Protein AF-A0A965BBX0-F1 (afdb_monomer)

Secondary structure (DSSP, 8-state):
-----GGGGGGSSHHHHHHT--STT--SHHHHHHHHHHHHHHHHHHHHHH--

Radius of gyration: 18.12 Å; Cα contacts (8 Å, |Δi|>4): 28; chains: 1; bounding box: 42×13×51 Å

Sequence (52 aa):
SADLIPSVRDVLAVSGSVAARDARGGTAPQRVAEQLAKVRETTAALRLTLQP

Mean predicted aligned error: 4.27 Å

pLDDT: mean 94.91, std 8.79, range [61.34, 98.88]

Structure (mmCIF, N/CA/C/O backbone):
data_AF-A0A965BBX0-F1
#
_entry.id   AF-A0A965BBX0-F1
#
loop_
_atom_site.group_PDB
_atom_site.id
_atom_site.type_symbol
_atom_site.label_atom_id
_atom_site.label_alt_id
_atom_site.label_comp_id
_atom_site.label_asym_id
_atom_site.label_entity_id
_atom_site.label_seq_id
_atom_site.pdbx_PDB_ins_code
_atom_site.Cartn_x
_atom_site.Cartn_y
_atom_site.Cartn_z
_atom_site.occupancy
_atom_site.B_iso_or_equiv
_atom_site.auth_seq_id
_atom_site.auth_comp_id
_atom_site.auth_asym_id
_atom_site.auth_atom_id
_atom_site.pdbx_PDB_model_num
ATOM 1 N N . SER A 1 1 ? 24.048 6.942 -21.787 1.00 61.34 1 SER A N 1
ATOM 2 C CA . SER A 1 1 ? 22.733 6.271 -21.687 1.00 61.34 1 SER A CA 1
ATOM 3 C C . SER A 1 1 ? 22.738 4.810 -22.141 1.00 61.34 1 SER A C 1
ATOM 5 O O . SER A 1 1 ? 21.662 4.280 -22.380 1.00 61.34 1 SER A O 1
ATOM 7 N N . ALA A 1 2 ? 23.896 4.141 -22.250 1.00 62.62 2 ALA A N 1
ATOM 8 C CA . ALA A 1 2 ? 23.980 2.755 -22.731 1.00 62.62 2 ALA A CA 1
ATOM 9 C C . ALA A 1 2 ? 23.879 1.698 -21.608 1.00 62.62 2 ALA A C 1
ATOM 11 O O . ALA A 1 2 ? 23.848 0.510 -21.901 1.00 62.62 2 ALA A O 1
ATOM 12 N N . ASP A 1 3 ? 23.774 2.122 -20.344 1.00 81.94 3 ASP A N 1
ATOM 13 C CA . ASP A 1 3 ? 23.897 1.234 -19.175 1.00 81.94 3 ASP A CA 1
ATOM 14 C C . ASP A 1 3 ? 22.550 0.784 -18.577 1.00 81.94 3 ASP A C 1
ATOM 16 O O . ASP A 1 3 ? 22.507 0.198 -17.496 1.00 81.94 3 ASP A O 1
ATOM 20 N N . LEU A 1 4 ? 21.424 1.065 -19.244 1.00 89.69 4 LEU A N 1
ATOM 21 C CA . LEU A 1 4 ? 20.113 0.597 -18.786 1.00 89.69 4 LEU A CA 1
ATOM 22 C C . LEU A 1 4 ? 19.866 -0.828 -19.278 1.00 89.69 4 LEU A C 1
ATOM 24 O O . LEU A 1 4 ? 19.717 -1.078 -20.475 1.00 89.69 4 LEU A O 1
ATOM 28 N N . ILE A 1 5 ? 19.771 -1.756 -18.332 1.00 92.44 5 ILE A N 1
ATOM 29 C CA . ILE A 1 5 ? 19.391 -3.138 -18.614 1.00 92.44 5 ILE A CA 1
ATOM 30 C C . ILE A 1 5 ? 17.907 -3.234 -19.015 1.00 92.44 5 ILE A C 1
ATOM 32 O O . ILE A 1 5 ? 17.095 -2.413 -18.574 1.00 92.44 5 ILE A O 1
ATOM 36 N N . PRO A 1 6 ? 17.510 -4.243 -19.816 1.00 93.88 6 PRO A N 1
ATOM 37 C CA . PRO A 1 6 ? 16.130 -4.384 -20.286 1.00 93.88 6 PRO A CA 1
ATOM 38 C C . PRO A 1 6 ? 15.059 -4.369 -19.182 1.00 93.88 6 PRO A C 1
ATOM 40 O O . PRO A 1 6 ? 13.975 -3.838 -19.421 1.00 93.88 6 PRO A O 1
ATOM 43 N N . SER A 1 7 ? 15.367 -4.871 -17.978 1.00 92.06 7 SER A N 1
ATOM 44 C CA . SER A 1 7 ? 14.435 -4.924 -16.836 1.00 92.06 7 SER A CA 1
ATOM 45 C C . SER A 1 7 ? 14.018 -3.554 -16.294 1.00 92.06 7 SER A C 1
ATOM 47 O O . SER A 1 7 ? 13.026 -3.448 -15.584 1.00 92.06 7 SER A O 1
ATOM 49 N N . VAL A 1 8 ? 14.695 -2.463 -16.673 1.00 94.50 8 VAL A N 1
ATOM 50 C CA . VAL A 1 8 ? 14.225 -1.103 -16.353 1.00 94.50 8 VAL A CA 1
ATOM 51 C C . VAL A 1 8 ? 12.815 -0.866 -16.904 1.00 94.50 8 VAL A C 1
ATOM 53 O O . VAL A 1 8 ? 12.035 -0.137 -16.299 1.00 94.50 8 VAL A O 1
ATOM 56 N N . ARG A 1 9 ? 12.449 -1.518 -18.016 1.00 95.00 9 ARG A N 1
ATOM 57 C CA . ARG A 1 9 ? 11.110 -1.405 -18.613 1.00 95.00 9 ARG A CA 1
ATOM 58 C C . ARG A 1 9 ? 9.999 -1.896 -17.683 1.00 95.00 9 ARG A C 1
ATOM 60 O O . ARG A 1 9 ? 8.889 -1.377 -17.783 1.00 95.00 9 ARG A O 1
ATOM 67 N N . ASP A 1 10 ? 10.305 -2.796 -16.749 1.00 96.06 10 ASP A N 1
ATOM 68 C CA . ASP A 1 10 ? 9.330 -3.378 -15.821 1.00 96.06 10 ASP A CA 1
ATOM 69 C C . ASP A 1 10 ? 8.724 -2.331 -14.876 1.00 96.06 10 ASP A C 1
ATOM 71 O O . ASP A 1 10 ? 7.622 -2.527 -14.373 1.00 96.06 10 ASP A O 1
ATOM 75 N N . VAL A 1 11 ? 9.396 -1.190 -14.669 1.00 97.38 11 VAL A N 1
ATOM 76 C CA . VAL A 1 11 ? 8.930 -0.102 -13.788 1.00 97.38 11 VAL A CA 1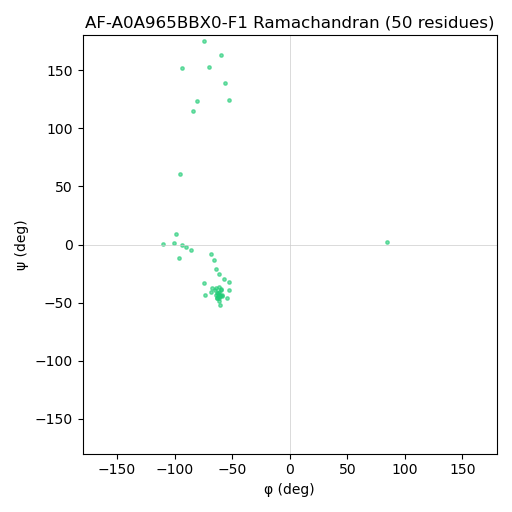
ATOM 77 C C . VAL A 1 11 ? 8.495 1.167 -14.528 1.00 97.38 11 VAL A C 1
ATOM 79 O O . VAL A 1 11 ? 8.083 2.130 -13.885 1.00 97.38 11 VAL A O 1
ATOM 82 N N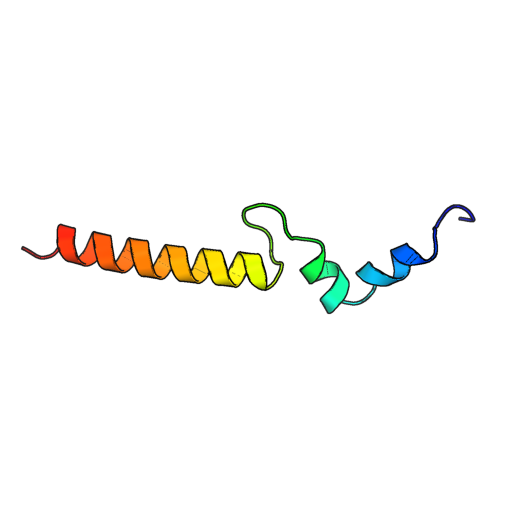 . LEU A 1 12 ? 8.553 1.189 -15.866 1.00 96.81 12 LEU A N 1
ATOM 83 C CA . LEU A 1 12 ? 8.181 2.365 -16.672 1.00 96.81 12 LEU A CA 1
ATOM 84 C C . LEU A 1 12 ? 6.682 2.447 -16.999 1.00 96.81 12 LEU A C 1
ATOM 86 O O . LEU A 1 12 ? 6.226 3.440 -17.562 1.00 96.81 12 LEU A O 1
ATOM 90 N N . ALA A 1 13 ? 5.902 1.433 -16.623 1.00 97.44 13 ALA A N 1
ATOM 91 C CA . ALA A 1 13 ? 4.446 1.510 -16.572 1.00 97.44 13 ALA A CA 1
ATOM 92 C C . ALA A 1 13 ? 3.985 1.894 -15.158 1.00 97.44 13 ALA A C 1
ATOM 94 O O . ALA A 1 13 ? 4.632 1.542 -14.174 1.00 97.44 13 ALA A O 1
ATOM 95 N N . VAL A 1 14 ? 2.823 2.545 -15.035 1.00 98.44 14 VAL A N 1
ATOM 96 C CA . VAL A 1 14 ? 2.247 2.911 -13.724 1.00 98.44 14 VAL A CA 1
ATOM 97 C C . VAL A 1 14 ? 2.109 1.688 -12.813 1.00 98.44 14 VAL A C 1
ATOM 99 O O . VAL A 1 14 ? 2.522 1.734 -11.657 1.00 98.44 14 VAL A O 1
ATOM 102 N N . SER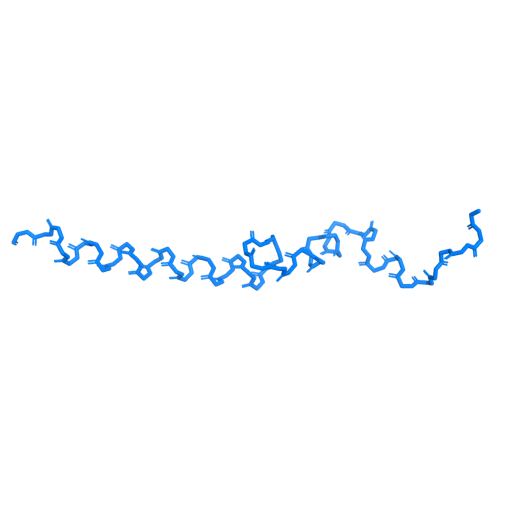 A 1 15 ? 1.584 0.578 -13.337 1.00 98.06 15 SER A N 1
ATOM 103 C CA . SER A 1 15 ? 1.445 -0.679 -12.591 1.00 98.06 15 SER A CA 1
ATOM 104 C C . SER A 1 15 ? 2.789 -1.198 -12.075 1.00 98.06 15 SER A C 1
ATOM 106 O O . SER A 1 15 ? 2.894 -1.552 -10.903 1.00 98.06 15 SER A O 1
ATOM 108 N N . GLY A 1 16 ? 3.823 -1.175 -12.918 1.00 98.31 16 GLY A N 1
ATOM 109 C CA . GLY A 1 16 ? 5.189 -1.556 -12.563 1.00 98.31 16 GLY A CA 1
ATOM 110 C C . GLY A 1 16 ? 5.808 -0.648 -11.502 1.00 98.31 16 GLY A C 1
ATOM 111 O O . GLY A 1 16 ? 6.335 -1.121 -10.496 1.00 98.31 16 GLY A O 1
ATOM 112 N N . SER A 1 17 ? 5.667 0.669 -11.671 1.00 98.44 17 SER A N 1
ATOM 113 C CA . SER A 1 17 ? 6.135 1.661 -10.699 1.00 98.44 17 SER A CA 1
ATOM 114 C C . SER A 1 17 ? 5.478 1.483 -9.331 1.00 98.44 17 SER A C 1
ATOM 116 O O . SER A 1 17 ? 6.142 1.688 -8.317 1.00 98.44 17 SER A O 1
ATOM 118 N N . VAL A 1 18 ? 4.185 1.151 -9.282 1.00 98.62 18 VAL A N 1
ATOM 119 C CA . VAL A 1 18 ? 3.459 0.916 -8.025 1.00 98.62 18 VAL A CA 1
ATOM 120 C C . VAL A 1 18 ? 3.874 -0.418 -7.402 1.00 98.62 18 VAL A C 1
ATOM 122 O O . VAL A 1 18 ? 4.137 -0.472 -6.203 1.00 98.62 18 VAL A O 1
ATOM 125 N N . ALA A 1 19 ? 3.993 -1.481 -8.202 1.00 98.50 19 ALA A N 1
ATOM 126 C CA . ALA A 1 19 ? 4.402 -2.802 -7.727 1.00 98.50 19 ALA A CA 1
ATOM 127 C C . ALA A 1 19 ? 5.809 -2.804 -7.107 1.00 98.50 19 ALA A C 1
ATOM 129 O O . ALA A 1 19 ? 6.019 -3.464 -6.095 1.00 98.50 19 ALA A O 1
ATOM 130 N N . ALA A 1 20 ? 6.741 -2.015 -7.650 1.00 98.19 20 ALA A N 1
ATOM 131 C CA . ALA A 1 20 ? 8.111 -1.898 -7.142 1.00 98.19 20 ALA A CA 1
ATOM 132 C C . ALA A 1 20 ? 8.228 -1.209 -5.765 1.00 98.19 20 ALA A C 1
ATOM 134 O O . ALA A 1 20 ? 9.310 -1.158 -5.186 1.00 98.19 20 ALA A O 1
ATOM 135 N N . ARG A 1 21 ? 7.144 -0.630 -5.233 1.00 98.38 21 ARG A N 1
ATOM 136 C CA . ARG A 1 21 ? 7.113 0.001 -3.902 1.00 98.38 21 ARG A CA 1
ATOM 137 C C . ARG A 1 21 ? 6.587 -0.993 -2.869 1.00 98.38 21 ARG A C 1
ATOM 139 O O . ARG A 1 21 ? 5.546 -0.762 -2.258 1.00 98.38 21 ARG A O 1
ATOM 146 N N . ASP A 1 22 ? 7.287 -2.110 -2.698 1.00 98.62 22 ASP A N 1
ATOM 147 C CA . ASP A 1 22 ? 6.863 -3.262 -1.888 1.00 98.62 22 ASP A CA 1
ATOM 148 C C . ASP A 1 22 ? 7.503 -3.349 -0.492 1.00 98.62 22 ASP A C 1
ATOM 150 O O . ASP A 1 22 ? 7.176 -4.250 0.281 1.00 98.62 22 ASP A O 1
ATOM 154 N N . ALA A 1 23 ? 8.350 -2.386 -0.124 1.00 98.50 23 ALA A N 1
ATOM 155 C CA . ALA A 1 23 ? 8.832 -2.232 1.243 1.00 98.50 23 ALA A CA 1
ATOM 156 C C . ALA A 1 23 ? 7.672 -2.006 2.236 1.00 98.50 23 ALA A C 1
ATOM 158 O O . ALA A 1 23 ? 6.554 -1.630 1.867 1.00 98.50 23 ALA A O 1
ATOM 159 N N . ARG A 1 24 ? 7.939 -2.197 3.535 1.00 97.88 24 ARG A N 1
ATOM 160 C CA . ARG A 1 24 ? 6.953 -1.943 4.597 1.00 97.88 24 ARG A CA 1
ATOM 161 C C . ARG A 1 24 ? 6.386 -0.524 4.471 1.00 97.88 24 ARG A C 1
ATOM 163 O O . ARG A 1 24 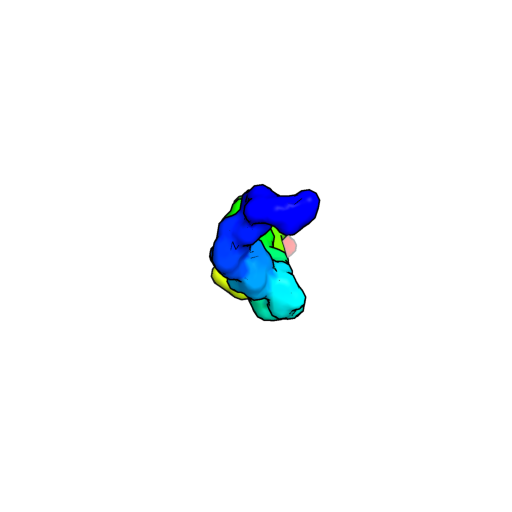? 7.130 0.449 4.514 1.00 97.88 24 ARG A O 1
ATOM 170 N N . GLY A 1 25 ? 5.060 -0.424 4.369 1.00 97.19 25 GLY A N 1
ATOM 171 C CA . GLY A 1 25 ? 4.356 0.851 4.208 1.00 97.19 25 GLY A CA 1
ATOM 172 C C . GLY A 1 25 ? 4.266 1.368 2.766 1.00 97.19 25 GLY A C 1
ATOM 173 O O . GLY A 1 25 ? 3.733 2.454 2.558 1.00 97.19 25 GLY A O 1
ATOM 174 N N . GLY A 1 26 ? 4.786 0.618 1.792 1.00 98.44 26 GLY A N 1
ATOM 175 C CA . GLY A 1 26 ? 4.772 0.975 0.379 1.00 98.44 26 GLY A CA 1
ATOM 176 C C . GLY A 1 26 ? 3.410 0.813 -0.300 1.00 98.44 26 GLY A C 1
ATOM 177 O O . GLY A 1 26 ? 2.444 0.330 0.287 1.00 98.44 26 GLY A O 1
ATOM 178 N N . THR A 1 27 ? 3.341 1.229 -1.564 1.00 98.56 27 THR A N 1
ATOM 179 C CA . THR A 1 27 ? 2.100 1.297 -2.350 1.00 98.56 27 THR A CA 1
ATOM 180 C C . THR A 1 27 ? 1.825 0.055 -3.194 1.00 98.56 27 THR A C 1
ATOM 182 O O . THR A 1 27 ? 0.790 0.000 -3.859 1.00 98.56 27 THR A O 1
ATOM 185 N N . ALA A 1 28 ? 2.701 -0.954 -3.169 1.00 98.81 28 ALA A N 1
ATOM 186 C CA . ALA A 1 28 ? 2.440 -2.214 -3.855 1.00 98.81 28 ALA A CA 1
ATOM 187 C C . ALA A 1 28 ? 1.103 -2.825 -3.376 1.00 98.81 28 ALA A C 1
ATOM 189 O O . ALA A 1 28 ? 0.842 -2.825 -2.169 1.00 98.81 28 ALA A O 1
ATOM 190 N N . PRO A 1 29 ? 0.270 -3.403 -4.267 1.00 98.69 29 PRO A N 1
ATOM 191 C CA . PRO A 1 29 ? -1.077 -3.866 -3.910 1.00 98.69 29 PRO A CA 1
ATOM 192 C C . PRO A 1 29 ? -1.121 -4.809 -2.700 1.00 98.69 29 PRO A C 1
ATOM 194 O O . PRO A 1 29 ? -1.984 -4.669 -1.836 1.00 98.69 29 PRO A O 1
ATOM 197 N N . GLN A 1 30 ? -0.147 -5.719 -2.592 1.00 98.56 30 GLN A N 1
ATOM 198 C CA . GLN A 1 30 ? -0.002 -6.612 -1.438 1.00 98.56 30 GLN A CA 1
ATOM 199 C C . GLN A 1 30 ? 0.240 -5.859 -0.118 1.00 98.56 30 GLN A C 1
ATOM 201 O O . GLN A 1 30 ? -0.361 -6.200 0.896 1.00 98.56 30 GLN A O 1
ATOM 206 N N . ARG A 1 31 ? 1.063 -4.799 -0.125 1.00 98.75 31 ARG A N 1
ATOM 207 C CA . ARG A 1 31 ? 1.358 -3.995 1.071 1.00 98.75 31 ARG A CA 1
ATOM 208 C C . ARG A 1 31 ? 0.128 -3.206 1.507 1.00 98.75 31 ARG A C 1
ATOM 210 O O . ARG A 1 31 ? -0.192 -3.185 2.690 1.00 98.75 31 ARG A O 1
ATOM 217 N N . VAL A 1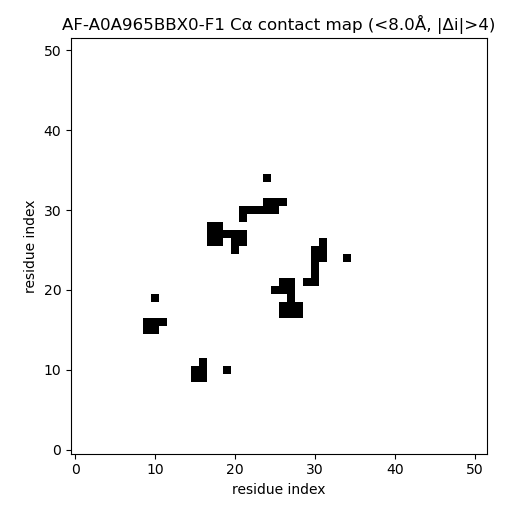 32 ? -0.614 -2.640 0.555 1.00 98.75 32 VAL A N 1
ATOM 218 C CA . VAL A 1 32 ? -1.872 -1.932 0.840 1.00 98.75 32 VAL A CA 1
ATOM 219 C C . VAL A 1 32 ? -2.937 -2.888 1.388 1.00 98.75 32 VAL A C 1
ATOM 221 O O . VAL A 1 32 ? -3.651 -2.535 2.327 1.00 98.75 32 VAL A O 1
ATOM 224 N N . ALA A 1 33 ? -3.025 -4.115 0.866 1.00 98.81 33 ALA A N 1
ATOM 2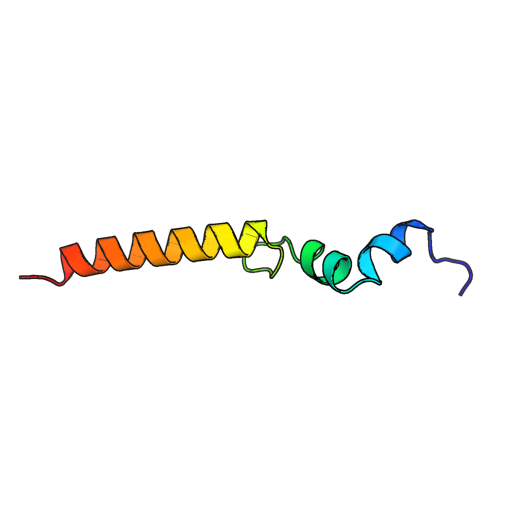25 C CA . ALA A 1 33 ? -3.933 -5.135 1.392 1.00 98.81 33 ALA A CA 1
ATOM 226 C C . ALA A 1 33 ? -3.607 -5.503 2.853 1.00 98.81 33 ALA A C 1
ATOM 228 O O . ALA A 1 33 ? -4.508 -5.550 3.693 1.00 98.81 33 ALA A O 1
ATOM 229 N N . GLU A 1 34 ? -2.327 -5.693 3.182 1.00 98.75 34 GLU A N 1
ATOM 230 C CA . GLU A 1 34 ? -1.873 -5.931 4.559 1.00 98.75 34 GLU A CA 1
ATOM 231 C C . GLU A 1 34 ? -2.165 -4.743 5.482 1.00 98.75 34 GLU A C 1
ATOM 233 O O . GLU A 1 34 ? -2.653 -4.923 6.598 1.00 98.75 34 GLU A O 1
ATOM 238 N N . GLN A 1 35 ? -1.905 -3.517 5.021 1.00 98.75 35 GLN A N 1
ATOM 239 C CA . GLN A 1 35 ? -2.207 -2.301 5.777 1.00 98.75 35 GLN A CA 1
ATOM 240 C C . GLN A 1 35 ? -3.706 -2.181 6.060 1.00 98.75 35 GLN A C 1
ATOM 242 O O . GLN A 1 35 ? -4.095 -1.888 7.191 1.00 98.75 35 GLN A O 1
ATOM 247 N N . LEU A 1 36 ? -4.554 -2.455 5.066 1.00 98.88 36 LEU A N 1
ATOM 248 C CA . LEU A 1 36 ? -6.004 -2.453 5.232 1.00 98.88 36 LEU A CA 1
ATOM 249 C C . LEU A 1 36 ? -6.451 -3.498 6.260 1.00 98.88 36 LEU A C 1
ATOM 251 O O . LEU A 1 36 ? -7.278 -3.195 7.122 1.00 98.88 36 LEU A O 1
ATOM 255 N N . ALA A 1 37 ? -5.896 -4.711 6.199 1.00 98.75 37 ALA A N 1
ATOM 256 C CA . ALA A 1 37 ? -6.157 -5.743 7.197 1.00 98.75 37 ALA A CA 1
ATOM 257 C C . ALA A 1 37 ? -5.750 -5.271 8.600 1.00 98.75 37 ALA A C 1
ATOM 259 O O . ALA A 1 37 ? -6.532 -5.409 9.543 1.00 98.75 37 ALA A O 1
ATOM 260 N N . LYS A 1 38 ? -4.584 -4.624 8.727 1.00 98.62 38 LYS A N 1
ATOM 261 C CA . LYS A 1 38 ? -4.100 -4.120 10.012 1.00 98.62 38 LYS A CA 1
ATOM 262 C C . LYS A 1 38 ? -4.997 -3.031 10.593 1.00 98.62 38 LYS A C 1
ATOM 264 O O . LYS A 1 38 ? -5.319 -3.078 11.775 1.00 98.62 38 LYS A O 1
ATOM 269 N N . VAL A 1 39 ? -5.453 -2.085 9.772 1.00 98.75 39 VAL A N 1
ATOM 270 C CA . VAL A 1 39 ? -6.398 -1.041 10.204 1.00 98.75 39 VAL A CA 1
ATOM 271 C C . VAL A 1 39 ? -7.702 -1.666 10.702 1.00 98.75 39 VAL A C 1
ATOM 273 O O . VAL A 1 39 ? -8.202 -1.286 11.761 1.00 98.75 39 VAL A O 1
ATOM 276 N N . ARG A 1 40 ? -8.245 -2.654 9.983 1.00 98.75 40 ARG A N 1
ATOM 277 C CA . ARG A 1 40 ? -9.468 -3.365 10.394 1.00 98.75 40 ARG A CA 1
ATOM 278 C C . ARG A 1 40 ? -9.296 -4.084 11.733 1.00 98.75 40 ARG A C 1
ATOM 280 O O . ARG A 1 40 ? -10.149 -3.951 12.602 1.00 98.75 40 ARG A O 1
ATOM 287 N N . GLU A 1 41 ? -8.187 -4.794 11.917 1.00 98.75 41 GLU A N 1
ATOM 288 C CA . GLU A 1 41 ? -7.858 -5.464 13.179 1.00 98.75 41 GLU A CA 1
ATOM 289 C C . GLU A 1 41 ? -7.740 -4.457 14.335 1.00 98.75 41 GLU A C 1
ATOM 291 O O . GLU A 1 41 ? -8.404 -4.600 15.361 1.00 98.75 41 GLU A O 1
ATOM 296 N N . THR A 1 42 ? -6.942 -3.400 14.158 1.00 98.56 42 THR A N 1
ATOM 297 C CA . THR A 1 42 ? -6.711 -2.389 15.198 1.00 98.56 42 THR A CA 1
ATOM 298 C C . THR A 1 42 ? -7.995 -1.657 15.575 1.00 98.56 42 THR A C 1
ATOM 300 O O . THR A 1 42 ? -8.257 -1.447 16.756 1.00 98.56 42 THR A O 1
ATOM 303 N N . THR A 1 43 ? -8.826 -1.295 14.598 1.00 98.56 43 THR A N 1
ATOM 304 C CA . THR A 1 43 ? -10.112 -0.631 14.863 1.00 98.56 43 THR A CA 1
ATOM 305 C C . THR A 1 43 ? -11.111 -1.544 15.570 1.00 98.56 43 THR A C 1
ATOM 307 O O . THR A 1 43 ? -11.826 -1.078 16.456 1.00 98.56 43 THR A O 1
ATOM 310 N N . ALA A 1 44 ? -11.153 -2.837 15.232 1.00 98.12 44 ALA A N 1
ATOM 311 C CA . ALA A 1 44 ? -11.972 -3.810 15.948 1.00 98.12 44 ALA A CA 1
ATOM 312 C C . ALA A 1 44 ? -11.520 -3.961 17.409 1.00 98.12 44 ALA A C 1
ATOM 314 O O . ALA A 1 44 ? -12.353 -3.891 18.310 1.00 98.12 44 ALA A O 1
ATOM 315 N N . ALA A 1 45 ? -10.211 -4.089 17.643 1.00 97.94 45 ALA A N 1
ATOM 316 C CA . ALA A 1 45 ? -9.647 -4.188 18.986 1.00 97.94 45 ALA A CA 1
ATOM 317 C C . ALA A 1 45 ? -9.938 -2.933 19.822 1.00 97.94 45 ALA A C 1
ATOM 319 O O . ALA A 1 45 ? -10.460 -3.037 20.926 1.00 97.94 45 ALA A O 1
ATOM 320 N N . LEU A 1 46 ? -9.681 -1.743 19.269 1.00 98.25 46 LEU A N 1
ATOM 321 C CA . LEU A 1 46 ? -9.963 -0.479 19.952 1.00 98.25 46 LEU A CA 1
ATOM 322 C C . LEU A 1 46 ? -11.443 -0.335 20.300 1.00 98.25 46 LEU A C 1
ATOM 324 O O . LEU A 1 46 ? -11.765 0.152 21.376 1.00 98.25 46 LEU A O 1
ATOM 328 N N . ARG A 1 47 ? -12.350 -0.778 19.425 1.00 97.31 47 ARG A N 1
ATOM 329 C CA . ARG A 1 47 ? -13.784 -0.736 19.714 1.00 97.31 47 ARG A CA 1
ATOM 330 C C . ARG A 1 47 ? -14.158 -1.616 20.905 1.00 97.31 47 ARG A C 1
ATOM 332 O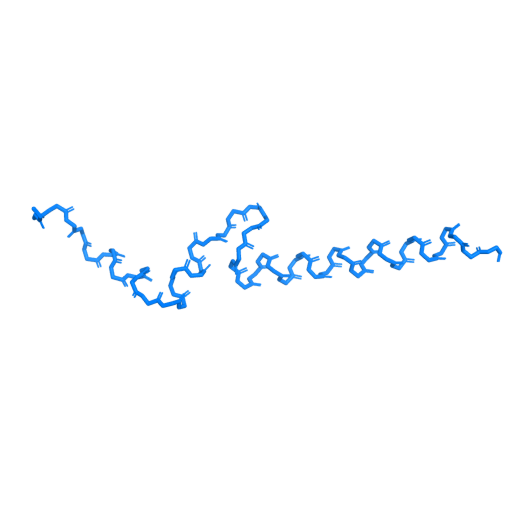 O . ARG A 1 47 ? -14.914 -1.151 21.744 1.00 97.31 47 ARG A O 1
ATOM 339 N N . LEU A 1 48 ? -13.599 -2.821 21.013 1.00 97.06 48 LEU A N 1
ATOM 340 C CA . LEU A 1 48 ? -13.815 -3.681 22.18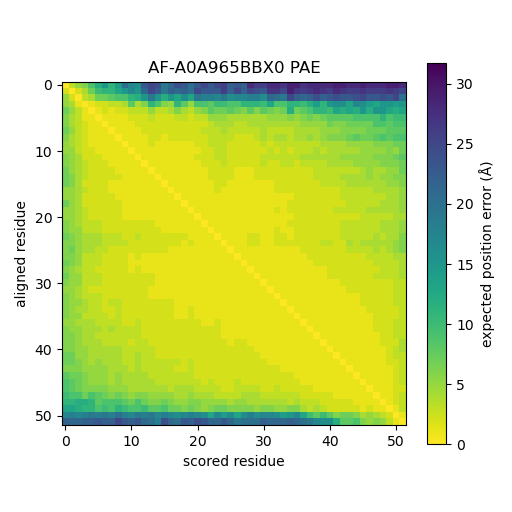2 1.00 97.06 48 LEU A CA 1
ATOM 341 C C . LEU A 1 48 ? -13.254 -3.060 23.468 1.00 97.06 48 LEU A C 1
ATOM 343 O O . LEU A 1 48 ? -13.868 -3.189 24.516 1.00 97.06 48 LEU A O 1
ATOM 347 N N . THR A 1 49 ? -12.113 -2.373 23.389 1.00 96.56 49 THR A N 1
ATOM 348 C CA . THR A 1 49 ? -11.492 -1.725 24.555 1.00 96.56 49 THR A CA 1
ATOM 349 C C . THR A 1 49 ? -12.221 -0.454 24.999 1.00 96.56 49 THR A C 1
ATOM 351 O O . THR A 1 49 ? -12.199 -0.120 26.179 1.00 96.56 49 THR A O 1
ATOM 354 N N . LEU A 1 50 ? -12.810 0.297 24.063 1.00 95.81 50 LEU A N 1
ATOM 355 C CA . LEU A 1 50 ? -13.404 1.615 24.320 1.00 95.81 50 LEU A CA 1
ATOM 356 C C . LEU A 1 50 ? -14.918 1.579 24.568 1.00 95.81 50 LEU A C 1
ATOM 358 O O . LEU A 1 50 ? -15.481 2.598 24.967 1.00 95.81 50 LEU A O 1
ATOM 362 N N . GLN A 1 51 ? -15.590 0.459 24.298 1.00 85.94 51 GLN A N 1
ATOM 363 C CA . GLN A 1 51 ? -16.994 0.287 24.662 1.00 85.94 51 GLN A CA 1
ATOM 364 C C . GLN A 1 51 ? -17.084 -0.107 26.151 1.00 85.94 51 GLN A C 1
ATOM 366 O O . GLN A 1 51 ? -16.428 -1.075 26.532 1.00 85.94 51 GLN A O 1
ATOM 371 N N . PRO A 1 52 ? -17.828 0.651 26.984 1.00 61.78 52 PRO A N 1
ATOM 372 C CA . PRO A 1 52 ? -18.027 0.331 28.399 1.00 61.78 52 PRO A CA 1
ATOM 373 C C . PRO A 1 52 ? -18.857 -0.939 28.613 1.00 61.78 52 PRO A C 1
ATOM 375 O O . PRO A 1 52 ? -19.681 -1.271 27.727 1.00 61.78 52 PRO A O 1
#

Nearest PDB structures (foldseek):
  6iga-assembly1_A  TM=9.489E-01  e=3.838E-03  Mycobacterium tuberculosis H37Rv
  1k7w-assembly1_D  TM=8.408E-01  e=5.113E-01  Anas platyrhynchos
  1k62-assembly1_B  TM=8.708E-01  e=8.209E-01  Homo sapiens
  1xwo-assembly1_D  TM=8.712E-01  e=9.612E-01  Anser anser anser

Solvent-accessible surface area (backbone atoms only — not comparable to full-atom values): 3124 Å² total; per-residue (Å²): 136,86,83,72,59,80,71,62,60,59,45,75,41,73,68,30,47,36,50,72,31,59,55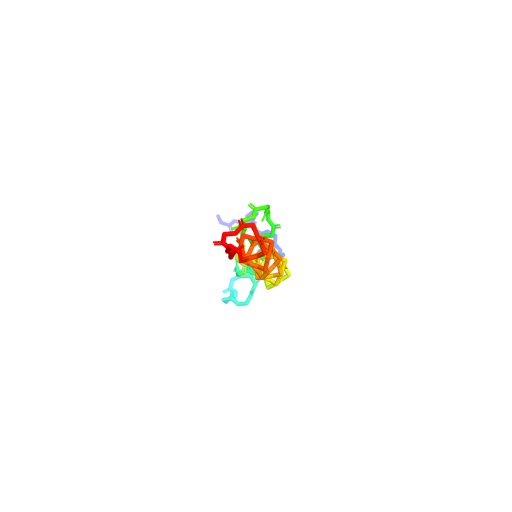,94,91,28,69,6,69,70,40,45,50,52,51,52,52,49,52,53,52,51,53,53,52,48,48,65,72,72,52,132

Foldseek 3Di:
DPPDDPCVVQCPDPLSVQCVQPPQPGRRPVNVVVVVVVVVVVVVVVVVVPDD